Protein AF-A0A0J9S1N2-F1 (afdb_monomer_lite)

Organism: NCBI:txid1077284

Radius of gyration: 24.06 Å; chains: 1; bounding box: 78×23×64 Å

InterPro domains:
  IPR022139 Fam-L/Fam-M-like, plasmodium [PF12420] (3-152)

Secondary structure (DSSP, 8-state):
-------HHHHHHHTT--HHHHHHHHHHHHHHH--THHHHHHHHHHHHHHHHHHHHHHHHHTT--HHHHHHHHHHSTTHHHHHHHHHHHHHHHHHHHHHTT------S-HHHHHHHHHHHHHHHHHHHHHHHHHHHHHHHHHHHHHHHHTT-HHHHHHHHHHHHHHHHHHHT-

Sequence (173 aa):
MRKNETSTYKLLKNKGLSDLEIYKKAFKCKYAKKKGLEKFDCYWENKIFDKMDSICQLAKNMKNEKKVFNKTCKMYGLPFFVSGIFAFSAGIIVLLENVFKIPCGIKIDDTWVKCTQYIGSILFYILPIIILIVLLYIRVKVKKYIRLNEGKTAGKRIAKKISYYYDNVNNGK

Structure (mmCIF, N/CA/C/O backbone):
data_AF-A0A0J9S1N2-F1
#
_entry.id   AF-A0A0J9S1N2-F1
#
loop_
_atom_site.group_PDB
_atom_site.id
_atom_site.type_symbol
_atom_site.label_atom_id
_atom_site.label_alt_id
_atom_site.label_comp_id
_atom_site.label_asym_id
_atom_site.label_entity_id
_atom_site.label_seq_id
_atom_site.pdbx_PDB_ins_code
_atom_site.Cartn_x
_atom_site.Cartn_y
_atom_site.Cartn_z
_atom_site.occupancy
_atom_site.B_iso_or_equiv
_atom_site.auth_seq_id
_atom_site.auth_comp_id
_atom_site.auth_asym_id
_atom_site.auth_atom_id
_atom_site.pdbx_PDB_model_num
ATOM 1 N N . MET A 1 1 ? -44.945 9.750 8.913 1.00 33.09 1 MET A N 1
ATOM 2 C CA . MET A 1 1 ? -43.906 8.947 9.606 1.00 33.09 1 MET A CA 1
ATOM 3 C C . MET A 1 1 ? -42.523 9.358 9.105 1.00 33.09 1 MET A C 1
ATOM 5 O O . MET A 1 1 ? -42.202 9.132 7.948 1.00 33.09 1 MET A O 1
ATOM 9 N N . ARG A 1 2 ? -41.723 10.021 9.944 1.00 34.88 2 ARG A N 1
ATOM 10 C CA . ARG A 1 2 ? -40.384 10.531 9.608 1.00 34.88 2 ARG A CA 1
ATOM 11 C C . ARG A 1 2 ? -39.381 9.370 9.655 1.00 34.88 2 ARG A C 1
ATOM 13 O O . ARG A 1 2 ? -39.023 8.927 10.743 1.00 34.88 2 ARG A O 1
ATOM 20 N N . LYS A 1 3 ? -38.973 8.836 8.494 1.00 38.72 3 LYS A N 1
ATOM 21 C CA . LYS A 1 3 ? -37.876 7.856 8.399 1.00 38.72 3 LYS A CA 1
ATOM 22 C C . LYS A 1 3 ? -36.607 8.525 8.926 1.00 38.72 3 LYS A C 1
ATOM 24 O O . LYS A 1 3 ? -35.978 9.324 8.242 1.00 38.72 3 LYS A O 1
ATOM 29 N N . ASN A 1 4 ? -36.241 8.222 10.166 1.00 41.94 4 ASN A N 1
ATOM 30 C CA . ASN A 1 4 ? -34.919 8.535 10.681 1.00 41.94 4 ASN A CA 1
ATOM 31 C C . ASN A 1 4 ? -33.927 7.627 9.945 1.00 41.94 4 ASN A C 1
ATOM 33 O O . ASN A 1 4 ? -33.609 6.544 10.435 1.00 41.94 4 ASN A O 1
ATOM 37 N N . GLU A 1 5 ? -33.457 8.048 8.768 1.00 51.88 5 GLU A N 1
ATOM 38 C CA . GLU A 1 5 ? -32.337 7.421 8.060 1.00 51.88 5 GLU A CA 1
ATOM 39 C C . GLU A 1 5 ? -31.056 7.620 8.876 1.00 51.88 5 GLU A C 1
ATOM 41 O O . GLU A 1 5 ? -30.166 8.425 8.598 1.00 51.88 5 GLU A O 1
ATOM 46 N N . THR A 1 6 ? -30.973 6.892 9.979 1.00 58.66 6 THR A N 1
ATOM 47 C CA . THR A 1 6 ? -29.726 6.700 10.687 1.00 58.66 6 THR A CA 1
ATOM 48 C C . THR A 1 6 ? -28.872 5.832 9.779 1.00 58.66 6 THR A C 1
ATOM 50 O O . THR A 1 6 ? -29.075 4.628 9.698 1.00 58.66 6 THR A O 1
ATOM 53 N N . SER A 1 7 ? -27.935 6.472 9.065 1.00 71.56 7 SER A N 1
ATOM 54 C CA . SER A 1 7 ? -26.946 5.801 8.207 1.00 71.56 7 SER A CA 1
ATOM 55 C C . SER A 1 7 ? -26.438 4.526 8.880 1.00 71.56 7 SER A C 1
ATOM 57 O O . SER A 1 7 ? -26.156 4.578 10.086 1.00 71.56 7 SER A O 1
ATOM 59 N N . THR A 1 8 ? -26.243 3.437 8.133 1.00 76.12 8 THR A N 1
ATOM 60 C CA . THR A 1 8 ? -25.801 2.136 8.674 1.00 76.12 8 THR A CA 1
ATOM 61 C C . THR A 1 8 ? -24.569 2.291 9.571 1.00 76.12 8 THR A C 1
ATOM 63 O O . THR A 1 8 ? -24.449 1.628 10.600 1.00 76.12 8 THR A O 1
ATOM 66 N N . TYR A 1 9 ? -23.702 3.259 9.259 1.00 80.00 9 TYR A N 1
ATOM 67 C CA . TYR A 1 9 ? -22.586 3.686 10.098 1.00 80.00 9 TYR A CA 1
ATOM 68 C C . TYR A 1 9 ? -22.982 4.041 11.541 1.00 80.00 9 TYR A C 1
ATOM 70 O O . TYR A 1 9 ? -22.382 3.516 12.473 1.00 80.00 9 TYR A O 1
ATOM 78 N N . LYS A 1 10 ? -23.972 4.923 11.750 1.00 80.38 10 LYS A N 1
ATOM 79 C CA . LYS A 1 10 ? -24.430 5.342 13.091 1.00 80.38 10 LYS A CA 1
ATOM 80 C C . LYS A 1 10 ? -24.997 4.155 13.868 1.00 80.38 10 LYS A C 1
ATOM 82 O O . LYS A 1 10 ? -24.675 3.994 15.038 1.00 80.38 10 LYS A O 1
ATOM 87 N N . LEU A 1 11 ? -25.784 3.306 13.209 1.00 82.00 11 LEU A N 1
ATOM 88 C CA . LEU A 1 11 ? -26.383 2.134 13.844 1.00 82.00 11 LEU A CA 1
ATOM 89 C C . LEU A 1 11 ? -25.322 1.111 14.268 1.00 82.00 11 LEU A C 1
ATOM 91 O O . LEU A 1 11 ? -25.349 0.623 15.394 1.00 82.00 11 LEU A O 1
ATOM 95 N N . LEU A 1 12 ? -24.347 0.820 13.402 1.00 82.06 12 LEU A N 1
ATOM 96 C CA . LEU A 1 12 ? -23.239 -0.075 13.745 1.00 82.06 12 LEU A CA 1
ATOM 97 C C . LEU A 1 12 ? -22.307 0.537 14.798 1.00 82.06 12 LEU A C 1
ATOM 99 O O . LEU A 1 12 ? -21.809 -0.187 15.655 1.00 82.06 12 LEU A O 1
ATOM 103 N N . LYS A 1 13 ? -22.113 1.861 14.784 1.00 82.69 13 LYS A N 1
ATOM 104 C CA . LYS A 1 13 ? -21.324 2.554 15.806 1.00 82.69 13 LYS A CA 1
ATOM 105 C C . LYS A 1 13 ? -21.985 2.482 17.181 1.00 82.69 13 LYS A C 1
ATOM 107 O O . LYS A 1 13 ? -21.296 2.221 18.160 1.00 82.69 13 LYS A O 1
ATOM 112 N N . ASN A 1 14 ? -23.307 2.639 17.239 1.00 82.62 14 ASN A N 1
ATOM 113 C CA . ASN A 1 14 ? -24.085 2.490 18.471 1.00 82.62 14 ASN A CA 1
ATOM 114 C C . ASN A 1 14 ? -24.069 1.047 19.003 1.00 82.62 14 ASN A C 1
ATOM 116 O O . ASN A 1 14 ? -24.181 0.846 20.204 1.00 82.62 14 ASN A O 1
ATOM 120 N N . LYS A 1 15 ? -23.863 0.047 18.133 1.00 84.06 15 LYS A N 1
ATOM 121 C CA . LYS A 1 15 ? -23.635 -1.358 18.520 1.00 84.06 15 LYS A CA 1
ATOM 122 C C . LYS A 1 15 ? -22.222 -1.637 19.055 1.00 84.06 15 LYS A C 1
ATOM 124 O O . LYS A 1 15 ? -21.889 -2.790 19.299 1.00 84.06 15 LYS A O 1
ATOM 129 N N . GLY A 1 16 ? -21.379 -0.614 19.201 1.00 81.56 16 GLY A N 1
ATOM 130 C CA . GLY A 1 16 ? -20.019 -0.751 19.725 1.00 81.56 16 GLY A CA 1
ATOM 131 C C . GLY A 1 16 ? -18.974 -1.200 18.701 1.00 81.56 16 GLY A C 1
ATOM 132 O O . GLY A 1 16 ? -17.827 -1.416 19.083 1.00 81.56 16 GLY A O 1
ATOM 133 N N . LEU A 1 17 ? -19.315 -1.307 17.408 1.00 83.44 17 LEU A N 1
ATOM 134 C CA 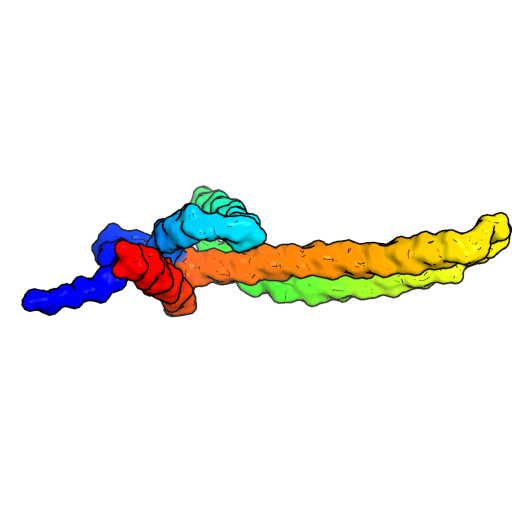. LEU A 1 17 ? -18.331 -1.699 16.394 1.00 83.44 17 LEU A CA 1
ATOM 135 C C . LEU A 1 17 ? -17.264 -0.612 16.198 1.00 83.44 17 LEU A C 1
ATOM 137 O O . LEU A 1 17 ? -17.534 0.599 16.176 1.00 83.44 17 LEU A O 1
ATOM 141 N N . SER A 1 18 ? -16.032 -1.062 15.980 1.00 84.50 18 SER A N 1
ATOM 142 C CA . SER A 1 18 ? -14.924 -0.187 15.609 1.00 84.50 18 SER A CA 1
ATOM 143 C C . SER A 1 18 ? -15.103 0.373 14.192 1.00 84.50 18 SER A C 1
ATOM 145 O O . SER A 1 18 ? -15.756 -0.220 13.332 1.00 84.50 18 SER A O 1
ATOM 147 N N . ASP A 1 19 ? -14.481 1.521 13.908 1.00 84.88 19 ASP A N 1
ATOM 148 C CA . ASP A 1 19 ? -14.571 2.142 12.576 1.00 84.88 19 ASP A CA 1
ATOM 149 C C . ASP A 1 19 ? -13.983 1.224 11.482 1.00 84.88 19 ASP A C 1
ATOM 151 O O . ASP A 1 19 ? -14.442 1.235 10.338 1.00 84.88 19 ASP A O 1
ATOM 155 N N . LEU A 1 20 ? -13.003 0.388 11.851 1.00 85.19 20 LEU A N 1
ATOM 156 C CA . LEU A 1 20 ? -12.410 -0.637 10.994 1.00 85.19 20 LEU A CA 1
ATOM 157 C C . LEU A 1 20 ? -13.388 -1.785 10.696 1.00 85.19 20 LEU A C 1
ATOM 159 O O . LEU A 1 20 ? -13.467 -2.232 9.554 1.00 85.19 20 LEU A O 1
ATOM 163 N N . GLU A 1 21 ? -14.150 -2.254 11.681 1.00 84.94 21 GLU A N 1
ATOM 164 C CA . GLU A 1 21 ? -15.153 -3.312 11.484 1.00 84.94 21 GLU A CA 1
ATOM 165 C C . GLU A 1 21 ? -16.324 -2.828 10.631 1.00 84.94 21 GLU A C 1
ATOM 167 O O . GLU A 1 21 ? -16.751 -3.524 9.706 1.00 84.94 21 GLU A O 1
ATOM 172 N N . ILE A 1 22 ? -16.800 -1.604 10.882 1.00 85.75 22 ILE A N 1
ATOM 173 C CA . ILE A 1 22 ? -17.835 -0.963 10.061 1.00 85.75 22 ILE A CA 1
ATOM 174 C C . ILE A 1 22 ? -17.350 -0.845 8.614 1.00 85.75 22 ILE A C 1
ATOM 176 O O . ILE A 1 22 ? -18.079 -1.189 7.679 1.00 85.75 22 ILE A O 1
ATOM 180 N N . TYR A 1 23 ? -16.094 -0.424 8.429 1.00 86.06 23 TYR A N 1
ATOM 181 C CA . TYR A 1 23 ? -15.448 -0.395 7.124 1.00 86.06 23 TYR A CA 1
ATOM 182 C C . TYR A 1 23 ? -15.422 -1.784 6.476 1.00 86.06 23 TYR A C 1
ATOM 184 O O . TYR A 1 23 ? -15.903 -1.916 5.354 1.00 86.06 23 TYR A O 1
ATOM 192 N N . LYS A 1 24 ? -14.909 -2.821 7.160 1.00 86.50 24 LYS A N 1
ATOM 193 C CA . LYS A 1 24 ? -14.806 -4.191 6.617 1.00 86.50 24 LYS A CA 1
ATOM 194 C C . LYS A 1 24 ? -16.177 -4.724 6.188 1.00 86.50 24 LYS A C 1
ATOM 196 O O . LYS A 1 24 ? -16.292 -5.315 5.115 1.00 86.50 24 LYS A O 1
ATOM 201 N N . LYS A 1 25 ? -17.232 -4.462 6.967 1.00 84.12 25 LYS A N 1
ATOM 202 C CA . LYS A 1 25 ? -18.600 -4.907 6.660 1.00 84.12 25 LYS A CA 1
ATOM 203 C C . LYS A 1 25 ? -19.168 -4.239 5.405 1.00 84.12 25 LYS A C 1
ATOM 205 O O . LYS A 1 25 ? -19.627 -4.933 4.496 1.00 84.12 25 LYS A O 1
ATOM 210 N N . ALA A 1 26 ? -19.090 -2.910 5.322 1.00 83.50 26 ALA A N 1
ATOM 211 C CA . ALA A 1 26 ? -19.530 -2.170 4.138 1.00 83.50 26 ALA A CA 1
ATOM 212 C C . ALA A 1 26 ? -18.681 -2.525 2.900 1.00 83.50 26 ALA A C 1
ATOM 214 O O . ALA A 1 26 ? -19.197 -2.664 1.789 1.00 83.50 26 ALA A O 1
ATOM 215 N N . PHE A 1 27 ? -17.380 -2.743 3.099 1.00 83.25 27 PHE A N 1
ATOM 216 C CA . PHE A 1 27 ? -16.436 -3.126 2.055 1.00 83.25 27 PHE A CA 1
ATOM 217 C C . PHE A 1 27 ? -16.713 -4.525 1.487 1.00 83.25 27 PHE A C 1
ATOM 219 O O . PHE A 1 27 ? -16.753 -4.675 0.269 1.00 83.25 27 PHE A O 1
ATOM 226 N N . LYS A 1 28 ? -16.994 -5.530 2.329 1.00 83.62 28 LYS A N 1
ATOM 227 C CA . LYS A 1 28 ? -17.347 -6.895 1.893 1.00 83.62 28 LYS A CA 1
ATOM 228 C C . LYS A 1 28 ? -18.596 -6.914 1.003 1.00 83.62 28 LYS A C 1
ATOM 230 O O . LYS A 1 28 ? -18.642 -7.632 0.008 1.00 83.62 28 LYS A O 1
ATOM 235 N N . CYS A 1 29 ? -19.582 -6.074 1.312 1.00 78.19 29 CYS A N 1
ATOM 236 C CA . CYS A 1 29 ? -20.789 -5.940 0.494 1.00 78.19 29 CYS A CA 1
ATOM 237 C C . CYS A 1 29 ? -20.500 -5.258 -0.852 1.00 78.19 29 CYS A C 1
ATOM 239 O O . CYS A 1 29 ? -20.997 -5.692 -1.891 1.00 78.19 29 CYS A O 1
ATOM 241 N N . LYS A 1 30 ? -19.657 -4.215 -0.850 1.00 81.06 30 LYS A N 1
ATOM 242 C CA . LYS A 1 30 ? -19.183 -3.561 -2.078 1.00 81.06 30 LYS A CA 1
ATOM 243 C C . LYS A 1 30 ? -18.417 -4.542 -2.970 1.00 81.06 30 LYS A C 1
ATOM 245 O O . LYS A 1 30 ? -18.627 -4.544 -4.178 1.00 81.06 30 LYS A O 1
ATOM 250 N N . TYR A 1 31 ? -17.574 -5.384 -2.375 1.00 77.19 31 TYR A N 1
ATOM 251 C CA . TYR A 1 31 ? -16.800 -6.414 -3.068 1.00 77.19 31 TYR A CA 1
ATOM 252 C C . TYR A 1 31 ? -17.688 -7.414 -3.810 1.00 77.19 31 TYR A C 1
ATOM 254 O O . TYR A 1 31 ? -17.452 -7.673 -4.986 1.00 77.19 31 TYR A O 1
ATOM 262 N N . ALA A 1 32 ? -18.741 -7.920 -3.161 1.00 79.94 32 ALA A N 1
ATOM 263 C CA . ALA A 1 32 ? -19.650 -8.898 -3.763 1.00 79.94 32 ALA A CA 1
ATOM 264 C C . ALA A 1 32 ? -20.337 -8.386 -5.045 1.00 79.94 32 ALA A C 1
ATOM 266 O O . ALA A 1 32 ? -20.689 -9.179 -5.912 1.00 79.94 32 ALA A O 1
ATOM 267 N N . LYS A 1 33 ? -20.502 -7.062 -5.185 1.00 79.31 33 LYS A N 1
ATOM 268 C CA . LYS A 1 33 ? -21.121 -6.424 -6.359 1.00 79.31 33 LYS A CA 1
ATOM 269 C C . LYS A 1 33 ? -20.109 -6.022 -7.454 1.00 79.31 33 LYS A C 1
ATOM 271 O O . LYS A 1 33 ? -20.531 -5.662 -8.549 1.00 79.31 33 LYS A O 1
ATOM 276 N N . LYS A 1 34 ? -18.794 -6.057 -7.192 1.00 83.88 34 LYS A N 1
ATOM 277 C CA . LYS A 1 34 ? -17.730 -5.628 -8.127 1.00 83.88 34 LYS A CA 1
ATOM 278 C C . LYS A 1 34 ? -17.358 -6.734 -9.130 1.00 83.88 34 LYS A C 1
ATOM 280 O O . LYS A 1 34 ? -17.329 -7.910 -8.774 1.00 83.88 34 LYS A O 1
ATOM 285 N N . LYS A 1 35 ? -17.003 -6.358 -10.367 1.00 85.62 35 LYS A N 1
ATOM 286 C CA . LYS A 1 35 ? -16.546 -7.274 -11.436 1.00 85.62 35 LYS A CA 1
ATOM 287 C C . LYS A 1 35 ? -15.169 -6.854 -11.982 1.00 85.62 35 LYS A C 1
ATOM 289 O O . LYS A 1 35 ? -14.784 -5.693 -11.868 1.00 85.62 35 LYS A O 1
ATOM 294 N N . GLY A 1 36 ? -14.427 -7.802 -12.560 1.00 88.19 36 GLY A N 1
ATOM 295 C CA . GLY A 1 36 ? -13.166 -7.545 -13.276 1.00 88.19 36 GLY A CA 1
ATOM 296 C C . GLY A 1 36 ? -12.015 -7.012 -12.408 1.00 88.19 36 GLY A C 1
ATOM 297 O O . GLY A 1 36 ? -11.806 -7.472 -11.284 1.00 88.19 36 GLY A O 1
ATOM 298 N N . LEU A 1 37 ? -11.269 -6.032 -12.935 1.00 81.44 37 LEU A N 1
ATOM 299 C CA . LEU A 1 37 ? -10.077 -5.436 -12.305 1.00 81.44 37 LEU A CA 1
ATOM 300 C C . LEU A 1 37 ? -10.358 -4.811 -10.934 1.00 81.44 37 LEU A C 1
ATOM 302 O O . LEU A 1 37 ? -9.525 -4.879 -10.031 1.00 81.44 37 LEU A O 1
ATOM 306 N N . GLU A 1 38 ? -11.557 -4.268 -10.726 1.00 81.31 38 GLU A N 1
ATOM 307 C CA . GLU A 1 38 ? -11.928 -3.698 -9.430 1.00 81.31 38 GLU A CA 1
ATOM 308 C C . GLU A 1 38 ? -12.053 -4.770 -8.334 1.00 81.31 38 GLU A C 1
ATOM 310 O O . GLU A 1 38 ? -11.867 -4.479 -7.151 1.00 81.31 38 GLU A O 1
ATOM 315 N N . LYS A 1 39 ? -12.345 -6.024 -8.712 1.00 85.06 39 LYS A N 1
ATOM 316 C CA . LYS A 1 39 ? -12.341 -7.168 -7.792 1.00 85.06 39 LYS A CA 1
ATOM 317 C C . LYS A 1 39 ? -10.913 -7.528 -7.383 1.00 85.06 39 LYS A C 1
ATOM 319 O O . LYS A 1 39 ? -10.696 -7.849 -6.217 1.00 85.06 39 LYS A O 1
ATOM 324 N N . PHE A 1 40 ? -9.951 -7.418 -8.302 1.00 83.50 40 PHE A N 1
ATOM 325 C CA . PHE A 1 40 ? -8.528 -7.602 -8.005 1.00 83.50 40 PHE A CA 1
ATOM 326 C C . PHE A 1 40 ? -7.989 -6.510 -7.072 1.00 83.50 40 PHE A C 1
ATOM 328 O O . PHE A 1 40 ? -7.402 -6.855 -6.050 1.00 83.50 40 PHE A O 1
ATOM 335 N N . ASP A 1 41 ? -8.242 -5.223 -7.346 1.00 85.00 41 ASP A N 1
ATOM 336 C CA . ASP A 1 41 ? -7.840 -4.125 -6.438 1.00 85.00 41 ASP A CA 1
ATOM 337 C C . ASP A 1 41 ? -8.423 -4.327 -5.028 1.00 85.00 41 ASP A C 1
ATOM 339 O O . ASP A 1 41 ? -7.736 -4.193 -4.013 1.00 85.00 41 ASP A O 1
ATOM 343 N N . CYS A 1 42 ? -9.690 -4.738 -4.956 1.00 85.00 42 CYS A N 1
ATOM 344 C CA . CYS A 1 42 ? -10.369 -4.999 -3.693 1.00 85.00 42 CYS A CA 1
ATOM 345 C C . CYS A 1 42 ? -9.813 -6.236 -2.959 1.00 85.00 42 CYS A C 1
ATOM 347 O O . CYS A 1 42 ? -9.657 -6.210 -1.736 1.00 85.00 42 CYS A O 1
ATOM 349 N N . TYR A 1 43 ? -9.458 -7.294 -3.694 1.00 86.25 43 TYR A N 1
ATOM 350 C CA . TYR A 1 43 ? -8.824 -8.496 -3.149 1.00 86.25 43 TYR A CA 1
ATOM 351 C C . TYR A 1 43 ? -7.447 -8.192 -2.551 1.00 86.25 43 TYR A C 1
ATOM 353 O O . TYR A 1 43 ? -7.162 -8.595 -1.421 1.00 86.25 43 TYR A O 1
ATOM 361 N N . TRP A 1 44 ? -6.614 -7.435 -3.269 1.00 86.50 44 TRP A N 1
ATOM 362 C CA . TRP A 1 44 ? -5.300 -7.021 -2.781 1.00 86.50 44 TRP A CA 1
ATOM 363 C C . TRP A 1 44 ? -5.403 -6.118 -1.553 1.00 86.50 44 TRP A C 1
ATOM 365 O O . TRP A 1 44 ? -4.660 -6.317 -0.592 1.00 86.50 44 TRP A O 1
ATOM 375 N N . GLU A 1 45 ? -6.358 -5.183 -1.528 1.00 87.38 45 GLU A N 1
ATOM 376 C CA . GLU A 1 45 ? -6.619 -4.371 -0.337 1.00 87.38 45 GLU A CA 1
ATOM 377 C C . GLU A 1 45 ? -6.997 -5.236 0.875 1.00 87.38 45 GLU A C 1
ATOM 379 O O . GLU A 1 45 ? -6.436 -5.036 1.954 1.00 87.38 45 GLU A O 1
ATOM 384 N N . ASN A 1 46 ? -7.884 -6.225 0.704 1.00 86.69 46 ASN A N 1
ATOM 385 C CA . ASN A 1 46 ? -8.264 -7.121 1.796 1.00 86.69 46 ASN A CA 1
ATOM 386 C C . ASN A 1 46 ? -7.074 -7.963 2.286 1.00 86.69 46 ASN A C 1
ATOM 388 O O . ASN A 1 46 ? -6.826 -8.043 3.485 1.00 86.69 46 ASN A O 1
ATOM 392 N N . LYS A 1 47 ? -6.271 -8.501 1.360 1.00 88.69 47 LYS A N 1
ATOM 393 C CA . LYS A 1 47 ? -5.070 -9.286 1.682 1.00 88.69 47 LYS A CA 1
ATOM 394 C C . LYS A 1 47 ? -4.024 -8.472 2.452 1.00 88.69 47 LYS A C 1
ATOM 396 O O . LYS A 1 47 ? -3.391 -8.992 3.368 1.00 88.69 47 LYS A O 1
ATOM 401 N N . ILE A 1 48 ? -3.846 -7.193 2.109 1.00 86.75 48 ILE A N 1
ATOM 402 C CA . ILE A 1 48 ? -2.982 -6.273 2.866 1.00 86.75 48 ILE A CA 1
ATOM 403 C C . ILE A 1 48 ? -3.555 -6.044 4.268 1.00 86.75 48 ILE A C 1
ATOM 405 O O . ILE A 1 48 ? -2.804 -6.065 5.240 1.00 86.75 48 ILE A O 1
ATOM 409 N N . PHE A 1 49 ? -4.868 -5.844 4.396 1.00 86.88 49 PHE A N 1
ATOM 410 C CA . PHE A 1 49 ? -5.511 -5.590 5.688 1.00 86.88 49 PHE A CA 1
ATOM 411 C C . PHE A 1 49 ? -5.415 -6.794 6.628 1.00 86.88 49 PHE A C 1
ATOM 413 O O . PHE A 1 49 ? -5.134 -6.601 7.807 1.00 86.88 49 PHE A O 1
ATOM 420 N N . ASP A 1 50 ? -5.577 -8.014 6.118 1.00 86.75 50 ASP A N 1
ATOM 421 C CA . ASP A 1 50 ? -5.450 -9.238 6.916 1.00 86.75 50 ASP A CA 1
ATOM 422 C C . ASP A 1 50 ? -4.005 -9.448 7.397 1.00 86.75 50 ASP A C 1
ATOM 424 O O . ASP A 1 50 ? -3.773 -9.709 8.579 1.00 86.75 50 ASP A O 1
ATOM 428 N N . LYS A 1 51 ? -3.006 -9.211 6.529 1.00 87.12 51 LYS A N 1
ATOM 429 C CA . LYS A 1 51 ? -1.593 -9.201 6.950 1.00 87.12 51 LYS A CA 1
ATOM 430 C C . LYS A 1 51 ? -1.336 -8.151 8.033 1.00 87.12 51 LYS A C 1
ATOM 432 O O . LYS A 1 51 ? -0.678 -8.444 9.027 1.00 87.12 51 LYS A O 1
ATOM 437 N N . MET A 1 52 ? -1.880 -6.945 7.891 1.00 84.50 52 MET A N 1
ATOM 438 C CA . MET A 1 52 ? -1.715 -5.891 8.896 1.00 84.50 52 MET A CA 1
ATOM 439 C C . MET A 1 52 ? -2.408 -6.216 10.224 1.00 84.50 52 MET A C 1
ATOM 441 O O . MET A 1 52 ? -1.898 -5.831 11.277 1.00 84.50 52 MET A O 1
ATOM 445 N N . ASP A 1 53 ? -3.540 -6.918 10.194 1.00 85.44 53 ASP A N 1
ATOM 446 C CA . ASP A 1 53 ? -4.230 -7.378 11.399 1.00 85.44 53 ASP A CA 1
ATOM 447 C C . ASP A 1 53 ? -3.401 -8.434 12.134 1.00 85.44 53 ASP A C 1
ATOM 449 O O . ASP A 1 53 ? -3.170 -8.293 13.333 1.00 85.44 53 ASP A O 1
ATOM 453 N N . SER A 1 54 ? -2.824 -9.399 11.406 1.00 83.69 54 SER A N 1
ATOM 454 C CA . SER A 1 54 ? -1.911 -10.394 11.990 1.00 83.69 54 SER A CA 1
ATOM 455 C C . SER A 1 54 ? -0.696 -9.745 12.665 1.00 83.69 54 SER A C 1
ATOM 457 O O . SER A 1 54 ? -0.376 -10.071 13.806 1.00 83.69 54 SER A O 1
ATOM 459 N N . ILE A 1 55 ? -0.085 -8.735 12.033 1.00 82.50 55 ILE A N 1
ATOM 460 C CA . ILE A 1 55 ? 1.033 -7.982 12.620 1.00 82.50 55 ILE A CA 1
ATOM 461 C C . ILE A 1 55 ? 0.570 -7.180 13.847 1.00 82.50 55 ILE A C 1
ATOM 463 O O . ILE A 1 55 ? 1.268 -7.128 14.857 1.00 82.50 55 ILE A O 1
ATOM 467 N N . CYS A 1 56 ? -0.620 -6.571 13.799 1.00 76.69 56 CYS A N 1
ATOM 468 C CA . CYS A 1 56 ? -1.190 -5.854 14.943 1.00 76.69 56 CYS A CA 1
ATOM 469 C C . CYS A 1 56 ? -1.504 -6.777 16.130 1.00 76.69 56 CYS A C 1
ATOM 471 O O . CYS A 1 56 ? -1.358 -6.351 17.277 1.00 76.69 56 CYS A O 1
ATOM 473 N N . GLN A 1 57 ? -1.967 -8.001 15.873 1.00 82.88 57 GLN A N 1
ATOM 474 C CA . GLN A 1 57 ? -2.219 -9.019 16.895 1.00 82.88 57 GLN A CA 1
ATOM 475 C C . GLN A 1 57 ? -0.905 -9.541 17.482 1.00 82.88 57 GLN A C 1
ATOM 477 O O . GLN A 1 57 ? -0.761 -9.579 18.700 1.00 82.88 57 GLN A O 1
ATOM 482 N N . LEU A 1 58 ? 0.090 -9.823 16.638 1.00 79.81 58 LEU A N 1
ATOM 483 C CA . LEU A 1 58 ? 1.432 -10.209 17.072 1.00 79.81 58 LEU A CA 1
ATOM 484 C C . LEU A 1 58 ? 2.067 -9.128 17.965 1.00 79.81 58 LEU A C 1
ATOM 486 O O . LEU A 1 58 ? 2.582 -9.428 19.039 1.00 79.81 58 LEU A O 1
ATOM 490 N N . ALA A 1 59 ? 1.968 -7.856 17.565 1.00 75.81 59 ALA A N 1
ATOM 491 C CA . ALA A 1 59 ? 2.476 -6.731 18.349 1.00 75.81 59 ALA A CA 1
ATOM 492 C C . ALA A 1 59 ? 1.778 -6.606 19.715 1.00 75.81 59 ALA A C 1
ATOM 494 O O . ALA A 1 59 ? 2.448 -6.390 20.722 1.00 75.81 59 ALA A O 1
ATOM 495 N N . LYS A 1 60 ? 0.448 -6.792 19.762 1.00 72.88 60 LYS A N 1
ATOM 496 C CA . LYS A 1 60 ? -0.322 -6.836 21.019 1.00 72.88 60 LYS A CA 1
ATOM 497 C C . LYS A 1 60 ? 0.158 -7.961 21.941 1.00 72.88 60 LYS A C 1
ATOM 499 O O . LYS A 1 60 ? 0.323 -7.723 23.133 1.00 72.88 60 LYS A O 1
ATOM 504 N N . ASN A 1 61 ? 0.381 -9.156 21.394 1.00 73.62 61 ASN A N 1
ATOM 505 C CA . ASN A 1 61 ? 0.800 -10.328 22.166 1.00 73.62 61 ASN A CA 1
ATOM 506 C C . ASN A 1 61 ? 2.220 -10.170 22.724 1.00 73.62 61 ASN A C 1
ATOM 508 O O . ASN A 1 61 ? 2.490 -10.600 23.839 1.00 73.62 61 ASN A O 1
ATOM 512 N N . MET A 1 62 ? 3.105 -9.476 22.004 1.00 69.69 62 MET A N 1
ATOM 513 C CA . MET A 1 62 ? 4.466 -9.180 22.465 1.00 69.69 62 MET A CA 1
ATOM 514 C C . MET A 1 62 ? 4.550 -8.032 23.492 1.00 69.69 62 MET A C 1
ATOM 516 O O . MET A 1 62 ? 5.642 -7.539 23.751 1.00 69.69 62 MET A O 1
ATOM 520 N N . LYS A 1 63 ? 3.421 -7.568 24.062 1.00 67.25 63 LYS A N 1
ATOM 521 C CA . LYS A 1 63 ? 3.315 -6.386 24.953 1.00 67.25 63 LYS A CA 1
ATOM 522 C C . LYS A 1 63 ? 3.995 -5.117 24.410 1.00 67.25 63 LYS A C 1
ATOM 524 O O . LYS A 1 63 ? 4.150 -4.137 25.132 1.00 67.25 63 LYS A O 1
ATOM 529 N N . ASN A 1 64 ? 4.356 -5.097 23.129 1.00 60.72 64 ASN A N 1
ATOM 530 C CA . ASN A 1 64 ? 4.942 -3.936 22.492 1.00 60.72 64 ASN A CA 1
ATOM 531 C C . ASN A 1 64 ? 3.794 -2.978 22.200 1.00 60.72 64 ASN A C 1
ATOM 533 O O . ASN A 1 64 ? 2.844 -3.324 21.492 1.00 60.72 64 ASN A O 1
ATOM 537 N N . GLU A 1 65 ? 3.834 -1.784 22.790 1.00 61.50 65 GLU A N 1
ATOM 538 C CA . GLU A 1 65 ? 2.755 -0.818 22.647 1.00 61.50 65 GLU A CA 1
ATOM 539 C C . GLU A 1 65 ? 2.397 -0.649 21.162 1.00 61.50 65 GLU A C 1
ATOM 541 O O . GLU A 1 65 ? 3.235 -0.267 20.343 1.00 61.50 65 GLU A O 1
ATOM 546 N N . LYS A 1 66 ? 1.123 -0.855 20.798 1.00 57.97 66 LYS A N 1
ATOM 547 C CA . LYS A 1 66 ? 0.561 -0.529 19.465 1.00 57.97 66 LYS A CA 1
ATOM 548 C C . LYS A 1 66 ? 1.013 0.847 18.938 1.00 57.97 66 LYS A C 1
ATOM 550 O O . LYS A 1 66 ? 1.044 1.087 17.730 1.00 57.97 66 LYS A O 1
ATOM 555 N N . LYS A 1 67 ? 1.347 1.753 19.862 1.00 58.72 67 LYS A N 1
ATOM 556 C CA . LYS A 1 67 ? 1.892 3.092 19.645 1.00 58.72 67 LYS A CA 1
ATOM 557 C C . LYS A 1 67 ? 3.261 3.070 18.948 1.00 58.72 67 LYS A C 1
ATOM 559 O O . LYS A 1 67 ? 3.462 3.867 18.032 1.00 58.72 67 LYS A O 1
ATOM 564 N N . VAL A 1 68 ? 4.150 2.140 19.311 1.00 55.75 68 VAL A N 1
ATOM 565 C CA . VAL A 1 68 ? 5.491 1.967 18.725 1.00 55.75 68 VAL A CA 1
ATOM 566 C C . VAL A 1 68 ? 5.385 1.491 17.281 1.00 55.75 68 VAL A C 1
ATOM 568 O O . VAL A 1 68 ? 5.928 2.148 16.405 1.00 55.75 68 VAL A O 1
ATOM 571 N N . PHE A 1 69 ? 4.590 0.458 16.981 1.00 59.22 69 PHE A N 1
ATOM 572 C CA . PHE A 1 69 ? 4.418 -0.030 15.602 1.00 59.22 69 PHE A CA 1
ATOM 573 C C . PHE A 1 69 ? 3.861 1.044 14.653 1.00 59.22 69 PHE A C 1
ATOM 575 O O . PHE A 1 69 ? 4.337 1.208 13.531 1.00 59.22 69 PHE A O 1
ATOM 582 N N . ASN A 1 70 ? 2.883 1.832 15.108 1.00 60.38 70 ASN A N 1
ATOM 583 C CA . ASN A 1 70 ? 2.369 2.960 14.333 1.00 60.38 70 ASN A CA 1
ATOM 584 C C . ASN A 1 70 ? 3.420 4.068 14.135 1.00 60.38 70 ASN A C 1
ATOM 586 O O . ASN A 1 70 ? 3.544 4.628 13.042 1.00 60.38 70 ASN A O 1
ATOM 590 N N . LYS A 1 71 ? 4.198 4.378 15.180 1.00 57.16 71 LYS A N 1
ATOM 591 C CA . LYS A 1 71 ? 5.309 5.333 15.098 1.00 57.16 71 LYS A CA 1
ATOM 592 C C . LYS A 1 71 ? 6.354 4.847 14.092 1.00 57.16 71 LYS A C 1
ATOM 594 O O . LYS A 1 71 ? 6.724 5.619 13.216 1.00 57.16 71 LYS A O 1
ATOM 599 N N . THR A 1 72 ? 6.713 3.567 14.121 1.00 53.16 72 THR A N 1
ATOM 600 C CA . THR A 1 72 ? 7.619 2.913 13.169 1.00 53.16 72 THR A CA 1
ATOM 601 C C . THR A 1 72 ? 7.054 2.954 11.743 1.00 53.16 72 THR A C 1
ATOM 603 O O . THR A 1 72 ? 7.717 3.422 10.825 1.00 53.16 72 THR A O 1
ATOM 606 N N . CYS A 1 73 ? 5.786 2.606 11.521 1.00 59.38 73 CYS A N 1
ATOM 607 C CA . CYS A 1 73 ? 5.176 2.700 10.187 1.00 59.38 73 CYS A CA 1
ATOM 608 C C . CYS A 1 73 ? 5.163 4.137 9.624 1.00 59.38 73 CYS A C 1
ATOM 610 O O . CYS A 1 73 ? 5.320 4.337 8.418 1.00 59.38 73 CYS A O 1
ATOM 612 N N . LYS A 1 74 ? 4.999 5.155 10.480 1.00 58.62 74 LYS A N 1
ATOM 613 C CA . LYS A 1 74 ? 5.110 6.570 10.087 1.00 58.62 74 LYS A CA 1
ATOM 614 C C . LYS A 1 74 ? 6.549 7.026 9.857 1.00 58.62 74 LYS A C 1
ATOM 616 O O . LYS A 1 74 ? 6.778 7.798 8.933 1.00 58.62 74 LYS A O 1
ATOM 621 N N . MET A 1 75 ? 7.481 6.578 10.692 1.00 52.66 75 MET A N 1
ATOM 622 C CA . MET A 1 75 ? 8.875 7.024 10.702 1.00 52.66 75 MET A CA 1
ATOM 623 C C . MET A 1 75 ? 9.684 6.393 9.563 1.00 52.66 75 MET A C 1
ATOM 625 O O . MET A 1 75 ? 10.448 7.086 8.905 1.00 52.66 75 MET A O 1
ATOM 629 N N . TYR A 1 76 ? 9.439 5.121 9.241 1.00 52.19 76 TYR A N 1
ATOM 630 C CA . TYR A 1 76 ? 10.145 4.397 8.175 1.00 52.19 76 TYR A CA 1
ATOM 631 C C . TYR A 1 76 ? 9.445 4.492 6.801 1.00 52.19 76 TYR A C 1
ATOM 633 O O . TYR A 1 76 ? 9.985 4.071 5.779 1.00 52.19 76 TYR A O 1
ATOM 641 N N . GLY A 1 77 ? 8.245 5.081 6.746 1.00 60.47 77 GLY A N 1
ATOM 642 C CA . GLY A 1 77 ? 7.402 5.138 5.547 1.00 60.47 77 GLY A CA 1
ATOM 643 C C . GLY A 1 77 ? 7.817 6.153 4.471 1.00 60.47 77 GLY A C 1
ATOM 644 O O . GLY A 1 77 ? 7.339 6.041 3.343 1.00 60.47 77 GLY A O 1
ATOM 645 N N . LEU A 1 78 ? 8.681 7.121 4.782 1.00 59.69 78 LEU A N 1
ATOM 646 C CA . LEU A 1 78 ? 9.184 8.137 3.844 1.00 59.69 78 LEU A CA 1
ATOM 647 C C . LEU A 1 78 ? 10.690 7.985 3.538 1.00 59.69 78 LEU A C 1
ATOM 649 O O . LEU A 1 78 ? 11.021 7.894 2.356 1.00 59.69 78 LEU A O 1
ATOM 653 N N . PRO A 1 79 ? 11.600 7.856 4.529 1.00 64.75 79 PRO A N 1
ATOM 654 C CA . PRO A 1 79 ? 13.038 7.797 4.244 1.00 64.75 79 PRO A CA 1
ATOM 655 C C . PRO A 1 79 ? 13.449 6.531 3.479 1.00 64.75 79 PRO A C 1
ATOM 657 O O . PRO A 1 79 ? 14.320 6.592 2.619 1.00 64.75 79 PRO A O 1
ATOM 660 N N . PHE A 1 80 ? 12.763 5.402 3.688 1.00 66.19 80 PHE A N 1
ATOM 661 C CA . PHE A 1 80 ? 13.030 4.169 2.936 1.00 66.19 80 PHE A CA 1
ATOM 662 C C . PHE A 1 80 ? 12.708 4.304 1.438 1.00 66.19 80 PHE A C 1
ATOM 664 O O . PHE A 1 80 ? 13.331 3.643 0.617 1.00 66.19 80 PHE A O 1
ATOM 671 N N . PHE A 1 81 ? 11.740 5.152 1.062 1.00 65.69 81 PHE A N 1
ATOM 672 C CA . PHE A 1 81 ? 11.454 5.395 -0.358 1.00 65.69 81 PHE A CA 1
ATOM 673 C C . PHE A 1 81 ? 12.529 6.253 -1.008 1.00 65.69 81 PHE A C 1
ATOM 675 O O . PHE A 1 81 ? 12.962 5.934 -2.107 1.00 65.69 81 PHE A O 1
ATOM 682 N N . VAL A 1 82 ? 12.974 7.305 -0.318 1.00 70.81 82 VAL A N 1
ATOM 683 C CA . VAL A 1 82 ? 14.049 8.175 -0.808 1.00 70.81 82 VAL A CA 1
ATOM 684 C C . VAL A 1 82 ? 15.344 7.374 -0.960 1.00 70.81 82 VAL A C 1
ATOM 686 O O . VAL A 1 82 ? 15.977 7.430 -2.008 1.00 70.81 82 VAL A O 1
ATOM 689 N N . SER A 1 83 ? 15.676 6.545 0.035 1.00 75.44 83 SER A N 1
ATOM 690 C CA . SER A 1 83 ? 16.824 5.635 -0.021 1.00 75.44 83 SER A CA 1
ATOM 691 C C . SER A 1 83 ? 16.697 4.597 -1.142 1.00 75.44 83 SER A C 1
ATOM 693 O O . SER A 1 83 ? 17.660 4.376 -1.870 1.00 75.44 83 SER A O 1
ATOM 695 N N . GLY A 1 84 ? 15.510 4.013 -1.337 1.00 77.50 84 GLY A N 1
ATOM 696 C CA . GLY A 1 84 ? 15.265 3.063 -2.422 1.00 77.50 84 GLY A CA 1
ATOM 697 C C . GLY A 1 84 ? 15.436 3.691 -3.804 1.00 77.50 84 GLY A C 1
ATOM 698 O O . GLY A 1 84 ? 16.127 3.127 -4.643 1.00 77.50 84 GLY A O 1
ATOM 699 N N . ILE A 1 85 ? 14.868 4.879 -4.031 1.00 78.75 85 ILE A N 1
ATOM 700 C CA . ILE A 1 85 ? 15.006 5.603 -5.304 1.00 78.75 85 ILE A CA 1
ATOM 701 C C . ILE A 1 85 ? 16.475 5.944 -5.573 1.00 78.75 85 ILE A C 1
ATOM 703 O O . ILE A 1 85 ? 16.945 5.721 -6.683 1.00 78.75 85 ILE A O 1
ATOM 707 N N . PHE A 1 86 ? 17.204 6.410 -4.555 1.00 79.00 86 PHE A N 1
ATOM 708 C CA . PHE A 1 86 ? 18.624 6.744 -4.671 1.00 79.00 86 PHE A CA 1
ATOM 709 C C . PHE A 1 86 ? 19.492 5.521 -5.016 1.00 79.00 86 PHE A C 1
ATOM 711 O O . PHE A 1 86 ? 20.330 5.583 -5.916 1.00 79.00 86 PHE A O 1
ATOM 718 N N . ALA A 1 87 ? 19.250 4.383 -4.355 1.00 81.19 87 ALA A N 1
ATOM 719 C CA . ALA A 1 87 ? 19.937 3.128 -4.655 1.00 81.19 87 ALA A CA 1
ATOM 720 C C . ALA A 1 87 ? 19.616 2.622 -6.073 1.00 81.19 87 ALA A C 1
ATOM 722 O O . ALA A 1 87 ? 20.510 2.164 -6.782 1.00 81.19 87 ALA A O 1
ATOM 723 N N . PHE A 1 88 ? 18.361 2.756 -6.515 1.00 79.50 88 PHE A N 1
ATOM 724 C CA . PHE A 1 88 ? 17.954 2.398 -7.874 1.00 79.50 88 PHE A CA 1
ATOM 725 C C . PHE A 1 88 ? 18.608 3.291 -8.934 1.00 79.50 88 PHE A C 1
ATOM 727 O O . PHE A 1 88 ? 19.097 2.768 -9.933 1.00 79.50 88 PHE A O 1
ATOM 734 N N . SER A 1 89 ? 18.676 4.612 -8.726 1.00 78.38 89 SER A N 1
ATOM 735 C CA . SER A 1 89 ? 19.349 5.518 -9.666 1.00 78.38 89 SER A CA 1
ATOM 736 C C . SER A 1 89 ? 20.852 5.255 -9.753 1.00 78.38 89 SER A C 1
ATOM 738 O O . SER A 1 89 ? 21.394 5.222 -10.853 1.00 78.38 89 SER A O 1
ATOM 740 N N . ALA A 1 90 ? 21.520 5.003 -8.621 1.00 81.81 90 ALA A N 1
ATOM 741 C CA . ALA A 1 90 ? 22.944 4.671 -8.605 1.00 81.81 90 ALA A CA 1
ATOM 742 C C . ALA A 1 90 ? 23.222 3.331 -9.307 1.00 81.81 90 ALA A C 1
ATOM 744 O O . ALA A 1 90 ? 24.137 3.237 -10.121 1.00 81.81 90 ALA A O 1
ATOM 745 N N . GLY A 1 91 ? 22.388 2.314 -9.056 1.00 80.50 91 GLY A N 1
ATOM 746 C CA . GLY A 1 91 ? 22.490 1.019 -9.729 1.00 80.50 91 GLY A CA 1
ATOM 747 C C . GLY A 1 91 ? 22.315 1.122 -11.246 1.00 80.50 91 GLY A C 1
ATOM 748 O O . GLY A 1 91 ? 23.044 0.472 -11.987 1.00 80.50 91 GLY A O 1
ATOM 749 N N . ILE A 1 92 ? 21.404 1.980 -11.715 1.00 78.50 92 ILE A N 1
ATOM 750 C CA . ILE A 1 92 ? 21.203 2.243 -13.146 1.00 78.50 92 ILE A CA 1
ATOM 751 C C . ILE A 1 92 ? 22.446 2.875 -13.788 1.00 78.50 92 ILE A C 1
ATOM 753 O O . ILE A 1 92 ? 22.833 2.457 -14.877 1.00 78.50 92 ILE A O 1
ATOM 757 N N . ILE A 1 93 ? 23.075 3.849 -13.123 1.00 80.81 93 ILE A N 1
ATOM 758 C CA . ILE A 1 93 ? 24.276 4.534 -13.630 1.00 80.81 93 ILE A CA 1
ATOM 759 C C . ILE A 1 93 ? 25.444 3.544 -13.760 1.00 80.81 93 ILE A C 1
ATOM 761 O O . ILE A 1 93 ? 26.040 3.441 -14.828 1.00 80.81 93 ILE A O 1
ATOM 765 N N . VAL A 1 94 ? 25.698 2.737 -12.724 1.00 80.50 94 VAL A N 1
ATOM 766 C CA . VAL A 1 94 ? 26.762 1.713 -12.732 1.00 80.50 94 VAL A CA 1
ATOM 767 C C . VAL A 1 94 ? 26.533 0.662 -13.827 1.00 80.50 94 VAL A C 1
ATOM 769 O O . VAL A 1 94 ? 27.477 0.184 -14.455 1.00 80.50 94 VAL A O 1
ATOM 772 N N . LEU A 1 95 ? 25.276 0.291 -14.084 1.00 71.19 95 LEU A N 1
ATOM 773 C CA . LEU A 1 95 ? 24.943 -0.708 -15.097 1.00 71.19 95 LEU A CA 1
ATOM 774 C C . LEU A 1 95 ? 25.084 -0.156 -16.523 1.00 71.19 95 LEU A C 1
ATOM 776 O O . LEU A 1 95 ? 25.588 -0.863 -17.392 1.00 71.19 95 LEU A O 1
ATOM 780 N N . LEU A 1 96 ? 24.713 1.110 -16.752 1.00 70.50 96 LEU A N 1
ATOM 781 C CA . LEU A 1 96 ? 24.972 1.822 -18.009 1.00 70.50 96 LEU A CA 1
ATOM 782 C C . LEU A 1 96 ? 26.475 1.869 -18.319 1.00 70.50 96 LEU A C 1
ATOM 784 O O . LEU A 1 96 ? 26.880 1.506 -19.421 1.00 70.50 96 LEU A O 1
ATOM 788 N N . GLU A 1 97 ? 27.306 2.236 -17.342 1.00 68.06 97 GLU A N 1
ATOM 789 C CA . GLU A 1 97 ? 28.765 2.297 -17.512 1.00 68.06 97 GLU A CA 1
ATOM 790 C C . GLU A 1 97 ? 29.396 0.927 -17.820 1.00 68.06 97 GLU A C 1
ATOM 792 O O . GLU A 1 97 ? 30.337 0.844 -18.613 1.00 68.06 97 GLU A O 1
ATOM 797 N N . ASN A 1 98 ? 28.861 -0.157 -17.248 1.00 66.31 98 ASN A N 1
ATOM 798 C CA . ASN A 1 98 ? 29.341 -1.519 -17.498 1.00 66.31 98 ASN A CA 1
ATOM 799 C C . ASN A 1 98 ? 28.872 -2.094 -18.846 1.00 66.31 98 ASN A C 1
ATOM 801 O O . ASN A 1 98 ? 29.632 -2.809 -19.495 1.00 66.31 98 ASN A O 1
ATOM 805 N N . VAL A 1 99 ? 27.651 -1.779 -19.294 1.00 65.88 99 VAL A N 1
ATOM 806 C CA . VAL A 1 99 ? 27.121 -2.243 -20.592 1.00 65.88 99 VAL A CA 1
ATOM 807 C C . VAL A 1 99 ? 27.813 -1.538 -21.764 1.00 65.88 99 VAL A C 1
ATOM 809 O O . VAL A 1 99 ? 28.112 -2.177 -22.771 1.00 65.88 99 VAL A O 1
ATOM 812 N N . PHE A 1 100 ? 28.136 -0.246 -21.631 1.00 57.09 100 PHE A N 1
ATOM 813 C CA . PHE A 1 100 ? 28.835 0.522 -22.673 1.00 57.09 100 PHE A CA 1
ATOM 814 C C . PHE A 1 100 ? 30.317 0.141 -22.850 1.00 57.09 100 PHE A C 1
ATOM 816 O O . PHE A 1 100 ? 30.923 0.505 -23.855 1.00 57.09 100 PHE A O 1
ATOM 823 N N . LYS A 1 101 ? 30.906 -0.615 -21.913 1.00 55.78 101 LYS A N 1
ATOM 824 C CA . LYS A 1 101 ? 32.309 -1.066 -21.959 1.00 55.78 101 LYS A CA 1
ATOM 825 C C . LYS A 1 101 ? 32.536 -2.400 -22.679 1.00 55.78 101 LYS A C 1
ATOM 827 O O . LYS A 1 101 ? 33.644 -2.922 -22.613 1.00 55.78 101 LYS A O 1
ATOM 832 N N . ILE A 1 102 ? 31.542 -2.966 -23.365 1.00 55.28 102 ILE A N 1
ATOM 833 C CA . ILE A 1 102 ? 31.723 -4.211 -24.127 1.00 55.28 102 ILE A CA 1
ATOM 834 C C . ILE A 1 102 ? 32.299 -3.877 -25.519 1.00 55.28 102 ILE A C 1
ATOM 836 O O . ILE A 1 102 ? 31.581 -3.302 -26.339 1.00 55.28 102 ILE A O 1
ATOM 840 N N . PRO A 1 103 ? 33.552 -4.253 -25.852 1.00 51.50 103 PRO A N 1
ATOM 841 C CA . PRO A 1 103 ? 34.053 -4.158 -27.219 1.00 51.50 103 PRO A CA 1
ATOM 842 C C . PRO A 1 103 ? 33.445 -5.310 -28.028 1.00 51.50 103 PRO A C 1
ATOM 844 O O . PRO A 1 103 ? 33.951 -6.429 -28.011 1.00 51.50 103 PRO A O 1
ATOM 847 N N . CYS A 1 104 ? 32.309 -5.088 -28.690 1.00 47.72 104 CYS A N 1
ATOM 848 C CA . CYS A 1 104 ? 31.621 -6.175 -29.389 1.00 47.72 104 CYS A CA 1
ATOM 849 C C . CYS A 1 104 ? 31.990 -6.218 -30.879 1.00 47.72 104 CYS A C 1
ATOM 851 O O . CYS A 1 104 ? 31.415 -5.513 -31.703 1.00 47.72 104 CYS A O 1
ATOM 853 N N . GLY A 1 105 ? 32.957 -7.078 -31.211 1.00 53.16 105 GLY A N 1
ATOM 854 C CA . GLY A 1 105 ? 33.286 -7.512 -32.571 1.00 53.16 105 GLY A CA 1
ATOM 855 C C . GLY A 1 105 ? 32.524 -8.777 -32.978 1.00 53.16 105 GLY A C 1
ATOM 856 O O . GLY A 1 105 ? 33.146 -9.802 -33.237 1.00 53.16 105 GLY A O 1
ATOM 857 N N . ILE A 1 106 ? 31.188 -8.732 -33.019 1.00 52.97 106 ILE A N 1
ATOM 858 C CA . ILE A 1 106 ? 30.347 -9.863 -33.448 1.00 52.97 106 ILE A CA 1
ATOM 859 C C . ILE A 1 106 ? 29.388 -9.382 -34.546 1.00 52.97 106 ILE A C 1
ATOM 861 O O . ILE A 1 106 ? 28.515 -8.561 -34.286 1.00 52.97 106 ILE A O 1
ATOM 865 N N . LYS A 1 107 ? 29.551 -9.903 -35.771 1.00 52.97 107 LYS A N 1
ATOM 866 C CA . LYS A 1 107 ? 28.638 -9.688 -36.906 1.00 52.97 107 LYS A CA 1
ATOM 867 C C . LYS A 1 107 ? 27.507 -10.720 -36.841 1.00 52.97 107 LYS A C 1
ATOM 869 O O . LYS A 1 107 ? 27.662 -11.839 -37.320 1.00 52.97 107 LYS A O 1
ATOM 874 N N . ILE A 1 108 ? 26.392 -10.356 -36.220 1.00 55.81 108 ILE A N 1
ATOM 875 C CA . ILE A 1 108 ? 25.118 -11.087 -36.254 1.00 55.81 108 ILE A CA 1
ATOM 876 C C . ILE A 1 108 ? 24.096 -10.077 -36.760 1.00 55.81 108 ILE A C 1
ATOM 878 O O . ILE A 1 108 ? 24.045 -8.990 -36.193 1.00 55.81 108 ILE A O 1
ATOM 882 N N . ASP A 1 109 ? 23.338 -10.447 -37.801 1.00 58.41 109 ASP A N 1
ATOM 883 C CA . ASP A 1 109 ? 22.320 -9.651 -38.510 1.00 58.41 109 ASP A CA 1
ATOM 884 C C . ASP A 1 109 ? 21.928 -8.361 -37.760 1.00 58.41 109 ASP A C 1
ATOM 886 O O . ASP A 1 109 ? 21.129 -8.371 -36.812 1.00 58.41 109 ASP A O 1
ATOM 890 N N . ASP A 1 110 ? 22.604 -7.266 -38.138 1.00 64.81 110 ASP A N 1
ATOM 891 C CA . ASP A 1 110 ? 22.813 -6.062 -37.318 1.00 64.81 110 ASP A CA 1
ATOM 892 C C . ASP A 1 110 ? 21.505 -5.396 -36.862 1.00 64.81 110 ASP A C 1
ATOM 894 O O . ASP A 1 110 ? 21.497 -4.581 -35.938 1.00 64.81 110 ASP A O 1
ATOM 898 N N . THR A 1 111 ? 20.389 -5.730 -37.508 1.00 67.00 111 THR A N 1
ATOM 899 C CA . THR A 1 111 ? 19.062 -5.175 -37.231 1.00 67.00 111 THR A CA 1
ATOM 900 C C . THR A 1 111 ? 18.390 -5.857 -36.036 1.00 67.00 111 THR A C 1
ATOM 902 O O . THR A 1 111 ? 17.864 -5.177 -35.150 1.00 67.00 111 THR A O 1
ATOM 905 N N . TRP A 1 112 ? 18.441 -7.190 -35.952 1.00 63.09 112 TRP A N 1
ATOM 906 C CA . TRP A 1 112 ? 17.776 -7.953 -34.888 1.00 63.09 112 TRP A CA 1
ATOM 907 C C . TRP A 1 112 ? 18.493 -7.814 -33.548 1.00 63.09 112 TRP A C 1
ATOM 909 O O . TRP A 1 112 ? 17.843 -7.665 -32.511 1.00 63.09 112 TRP A O 1
ATOM 919 N N . VAL A 1 113 ? 19.828 -7.784 -33.557 1.00 68.44 113 VAL A N 1
ATOM 920 C CA . VAL A 1 113 ? 20.630 -7.608 -32.336 1.00 68.44 113 VAL A CA 1
ATOM 921 C C . VAL A 1 113 ? 20.380 -6.236 -31.710 1.00 68.44 113 VAL A C 1
ATOM 923 O O . VAL A 1 113 ? 20.121 -6.153 -30.508 1.00 68.44 113 VAL A O 1
ATOM 926 N N . LYS A 1 114 ? 20.346 -5.172 -32.525 1.00 69.12 114 LYS A N 1
ATOM 927 C CA . LYS A 1 114 ? 20.032 -3.810 -32.061 1.00 69.12 114 LYS A CA 1
ATOM 928 C C . LYS A 1 114 ? 18.611 -3.707 -31.508 1.00 69.12 114 LYS A C 1
ATOM 930 O O . LYS A 1 114 ? 18.414 -3.121 -30.445 1.00 69.12 114 LYS A O 1
ATOM 935 N N . CYS A 1 115 ? 17.628 -4.319 -32.175 1.00 66.38 115 CYS A N 1
ATOM 936 C CA . CYS A 1 115 ? 16.249 -4.352 -31.676 1.00 66.38 115 CYS A CA 1
ATOM 937 C C . CYS A 1 115 ? 16.148 -5.090 -30.335 1.00 66.38 115 CYS A C 1
ATOM 939 O O . CYS A 1 115 ? 15.502 -4.604 -29.407 1.00 66.38 115 CYS A O 1
ATOM 941 N N . THR A 1 116 ? 16.828 -6.229 -30.202 1.00 70.75 116 THR A N 1
ATOM 942 C CA . THR A 1 116 ? 16.806 -7.042 -28.977 1.00 70.75 116 THR A CA 1
ATOM 943 C C . THR A 1 116 ? 17.469 -6.313 -27.808 1.00 70.75 116 THR A C 1
ATOM 945 O O . THR A 1 116 ? 16.941 -6.322 -26.697 1.00 70.75 116 THR A O 1
ATOM 948 N N . GLN A 1 117 ? 18.578 -5.609 -28.057 1.00 71.81 117 GLN A N 1
ATOM 949 C CA . GLN A 1 117 ? 19.224 -4.754 -27.060 1.00 71.81 117 GLN A CA 1
ATOM 950 C C . GLN A 1 117 ? 18.313 -3.604 -26.621 1.00 71.81 117 GLN A C 1
ATOM 952 O O . GLN A 1 117 ? 18.148 -3.390 -25.424 1.00 71.81 117 GLN A O 1
ATOM 957 N N . TYR A 1 118 ?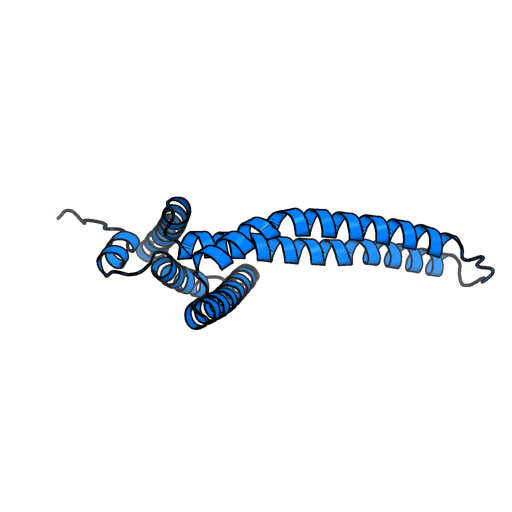 17.662 -2.914 -27.561 1.00 7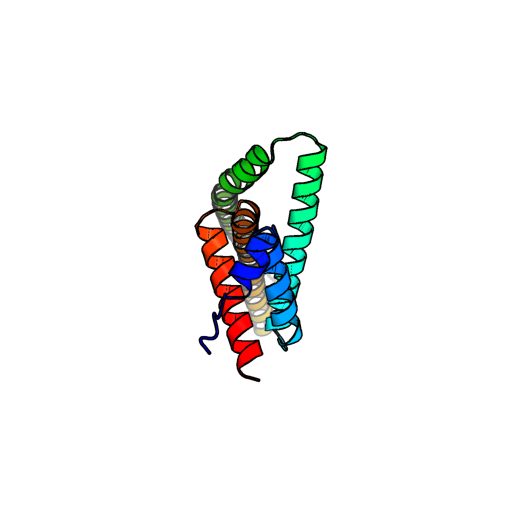6.00 118 TYR A N 1
ATOM 958 C CA . TYR A 1 118 ? 16.777 -1.791 -27.247 1.00 76.00 118 TYR A CA 1
ATOM 959 C C . TYR A 1 118 ? 15.555 -2.226 -26.424 1.00 76.00 118 TYR A C 1
ATOM 961 O O . TYR A 1 118 ? 15.222 -1.609 -25.411 1.00 76.00 118 TYR A O 1
ATOM 969 N N . ILE A 1 119 ? 14.927 -3.342 -26.808 1.00 75.94 119 ILE A N 1
ATOM 970 C CA . ILE A 1 119 ? 13.809 -3.943 -26.068 1.00 75.94 119 ILE A CA 1
ATOM 971 C C . ILE A 1 119 ? 14.264 -4.381 -24.669 1.00 75.94 119 ILE A C 1
ATOM 973 O O . ILE A 1 119 ? 13.565 -4.121 -23.689 1.00 75.94 119 ILE A O 1
ATOM 977 N N . GLY A 1 120 ? 15.445 -4.998 -24.559 1.00 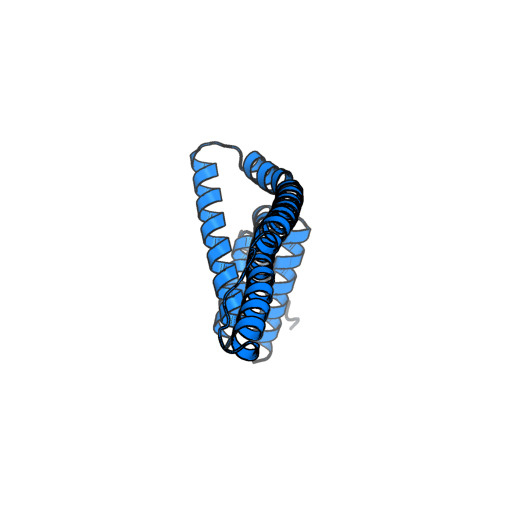76.38 120 GLY A N 1
ATOM 978 C CA . GLY A 1 120 ? 16.035 -5.408 -23.285 1.00 76.38 120 GLY A CA 1
ATOM 979 C C . GLY A 1 120 ? 16.302 -4.226 -22.353 1.00 76.38 120 GLY A C 1
ATOM 980 O O . GLY A 1 120 ? 15.935 -4.277 -21.179 1.00 76.38 120 GLY A O 1
ATOM 981 N N . SER A 1 121 ? 16.858 -3.131 -22.876 1.00 75.38 121 SER A N 1
ATOM 982 C CA . SER A 1 121 ? 17.070 -1.895 -22.120 1.00 75.38 121 SER A CA 1
ATOM 983 C C . SER A 1 121 ? 15.749 -1.298 -21.639 1.00 75.38 121 SER A C 1
ATOM 985 O O . SER A 1 121 ? 15.616 -0.987 -20.459 1.00 75.38 121 SER A O 1
ATOM 987 N N . ILE A 1 122 ? 14.737 -1.200 -22.508 1.00 81.56 122 ILE A N 1
ATOM 988 C CA . ILE A 1 122 ? 13.407 -0.701 -22.126 1.00 81.56 122 ILE A CA 1
ATOM 989 C C . ILE A 1 122 ? 12.799 -1.560 -21.014 1.00 81.56 122 ILE A C 1
ATOM 991 O O . ILE A 1 122 ? 12.325 -1.027 -20.009 1.00 81.56 122 ILE A O 1
ATOM 995 N N . LEU A 1 123 ? 12.834 -2.886 -21.161 1.00 80.75 123 LEU A N 1
ATOM 996 C CA . LEU A 1 123 ? 12.289 -3.806 -20.166 1.00 80.75 123 LEU A CA 1
ATOM 997 C C . LEU A 1 123 ? 13.013 -3.671 -18.821 1.00 80.75 123 LEU A C 1
ATOM 999 O O . LEU A 1 123 ? 12.365 -3.668 -17.772 1.00 80.75 123 LEU A O 1
ATOM 1003 N N . PHE A 1 124 ? 14.336 -3.498 -18.856 1.00 80.06 124 PHE A N 1
ATOM 1004 C CA . PHE A 1 124 ? 15.167 -3.293 -17.675 1.00 80.06 124 PHE A CA 1
ATOM 1005 C C . PHE A 1 124 ? 14.787 -2.024 -16.899 1.00 80.06 124 PHE A C 1
ATOM 1007 O O . PHE A 1 124 ? 14.825 -2.039 -15.672 1.00 80.06 124 PHE A O 1
ATOM 1014 N N . TYR A 1 125 ? 14.352 -0.955 -17.577 1.00 78.56 125 TYR A N 1
ATOM 1015 C CA . TYR A 1 125 ? 13.848 0.256 -16.918 1.00 78.56 125 TYR A CA 1
ATOM 1016 C C . TYR A 1 125 ? 12.396 0.129 -16.446 1.00 78.56 125 TYR A C 1
ATOM 1018 O O . TYR A 1 125 ? 12.057 0.602 -15.362 1.00 78.56 125 TYR A O 1
ATOM 1026 N N . ILE A 1 126 ? 11.526 -0.518 -17.224 1.00 85.00 126 ILE A N 1
ATOM 1027 C CA . ILE A 1 126 ? 10.100 -0.645 -16.888 1.00 85.00 126 ILE A CA 1
ATOM 1028 C C . ILE A 1 126 ? 9.890 -1.561 -15.673 1.00 85.00 126 ILE A C 1
ATOM 1030 O O . ILE A 1 126 ? 9.080 -1.249 -14.797 1.00 85.00 126 ILE A O 1
ATOM 1034 N N . LEU A 1 127 ? 10.626 -2.671 -15.579 1.00 83.38 127 LEU A N 1
ATOM 1035 C CA . LEU A 1 127 ? 10.479 -3.656 -14.503 1.00 83.38 127 LEU A CA 1
ATOM 1036 C C . LEU A 1 127 ? 10.623 -3.061 -13.079 1.00 83.38 127 LEU A C 1
ATOM 1038 O O . LEU A 1 127 ? 9.710 -3.250 -12.266 1.00 83.38 127 LEU A O 1
ATOM 1042 N N . PRO A 1 128 ? 11.691 -2.310 -12.739 1.00 81.75 128 PRO A N 1
ATOM 1043 C CA . PRO A 1 128 ? 11.830 -1.699 -11.420 1.00 81.75 128 PRO A CA 1
ATOM 1044 C C . PRO A 1 128 ? 10.792 -0.603 -11.168 1.00 81.75 128 PRO A C 1
ATOM 1046 O O . PRO A 1 128 ? 10.325 -0.463 -10.039 1.00 81.75 128 PRO A O 1
ATOM 1049 N N . ILE A 1 129 ? 10.361 0.130 -12.202 1.00 84.06 129 ILE A N 1
ATOM 1050 C CA . ILE A 1 129 ? 9.293 1.134 -12.079 1.00 84.06 129 ILE A CA 1
ATOM 1051 C C . ILE A 1 129 ? 7.977 0.463 -11.665 1.00 84.06 129 ILE A C 1
ATOM 1053 O O . ILE A 1 129 ? 7.312 0.931 -10.739 1.00 84.06 129 ILE A O 1
ATOM 1057 N N . ILE A 1 130 ? 7.619 -0.668 -12.284 1.00 86.94 130 ILE A N 1
ATOM 1058 C CA . ILE A 1 130 ? 6.427 -1.442 -11.907 1.00 86.94 130 ILE A CA 1
ATOM 1059 C C . ILE A 1 130 ? 6.525 -1.902 -10.446 1.00 86.94 130 ILE A C 1
ATOM 1061 O O . ILE A 1 130 ? 5.572 -1.732 -9.680 1.00 86.94 130 ILE A O 1
ATOM 1065 N N . ILE A 1 131 ? 7.680 -2.432 -10.028 1.00 84.81 131 ILE A N 1
ATOM 1066 C CA . ILE A 1 131 ? 7.911 -2.857 -8.639 1.00 84.81 131 ILE A CA 1
ATOM 1067 C C . ILE A 1 131 ? 7.745 -1.673 -7.672 1.00 84.81 131 ILE A C 1
ATOM 1069 O O . ILE A 1 131 ? 7.071 -1.802 -6.646 1.00 84.81 131 ILE A O 1
ATOM 1073 N N . LEU A 1 132 ? 8.284 -0.499 -8.009 1.00 83.19 132 LEU A N 1
ATOM 1074 C CA . LEU A 1 132 ? 8.133 0.718 -7.209 1.00 83.19 132 LEU A CA 1
ATOM 1075 C C . LEU A 1 132 ? 6.666 1.149 -7.080 1.00 83.19 132 LEU A C 1
ATOM 1077 O O . LEU A 1 132 ? 6.224 1.470 -5.974 1.00 83.19 132 LEU A O 1
ATOM 1081 N N . ILE A 1 133 ? 5.886 1.101 -8.165 1.00 85.50 133 ILE A N 1
ATOM 1082 C CA . ILE A 1 133 ? 4.446 1.408 -8.142 1.00 85.50 133 ILE A CA 1
ATOM 1083 C C . ILE A 1 133 ? 3.701 0.449 -7.203 1.00 85.50 133 ILE A C 1
ATOM 1085 O O . ILE A 1 133 ? 2.886 0.892 -6.388 1.00 85.50 133 ILE A O 1
ATOM 1089 N N . VAL A 1 134 ? 4.006 -0.852 -7.255 1.00 85.38 134 VAL A N 1
ATOM 1090 C CA . VAL A 1 134 ? 3.401 -1.856 -6.363 1.00 85.38 134 VAL A CA 1
ATOM 1091 C C . VAL A 1 134 ? 3.752 -1.578 -4.895 1.00 85.38 134 VAL A C 1
ATOM 1093 O O . VAL A 1 134 ? 2.877 -1.632 -4.025 1.00 85.38 134 VAL A O 1
ATOM 1096 N N . LEU A 1 135 ? 5.000 -1.205 -4.593 1.00 83.56 135 LEU A N 1
ATOM 1097 C CA . LEU A 1 135 ? 5.420 -0.839 -3.234 1.00 83.56 135 LEU A CA 1
ATOM 1098 C C . LEU A 1 135 ? 4.720 0.433 -2.726 1.00 83.56 135 LEU A C 1
ATOM 1100 O O . LEU A 1 135 ? 4.270 0.478 -1.574 1.00 83.56 135 LEU A O 1
ATOM 1104 N N . LEU A 1 136 ? 4.584 1.455 -3.577 1.00 84.69 136 LEU A N 1
ATOM 1105 C CA . LEU A 1 136 ? 3.834 2.679 -3.274 1.00 84.69 136 LEU A CA 1
ATOM 1106 C C . LEU A 1 136 ? 2.362 2.369 -2.984 1.00 84.69 136 LEU A C 1
ATOM 1108 O O . LEU A 1 136 ? 1.819 2.838 -1.977 1.00 84.69 136 LEU A O 1
ATOM 1112 N N . TYR A 1 137 ? 1.738 1.520 -3.804 1.00 86.50 137 TYR A N 1
ATOM 1113 C CA . TYR A 1 137 ? 0.367 1.059 -3.606 1.00 86.50 137 TYR A CA 1
ATOM 1114 C C . TYR A 1 137 ? 0.179 0.398 -2.230 1.00 86.50 137 TYR A C 1
ATOM 1116 O O . TYR A 1 137 ? -0.727 0.777 -1.476 1.00 86.50 137 TYR A O 1
ATOM 1124 N N . ILE A 1 138 ? 1.077 -0.521 -1.849 1.00 85.19 138 ILE A N 1
ATOM 1125 C CA . ILE A 1 138 ? 1.042 -1.185 -0.536 1.00 85.19 138 ILE A CA 1
ATOM 1126 C C . ILE A 1 138 ? 1.129 -0.150 0.591 1.00 85.19 138 ILE A C 1
ATOM 1128 O O . ILE A 1 138 ? 0.317 -0.184 1.517 1.00 85.19 138 ILE A O 1
ATOM 1132 N N . ARG A 1 139 ? 2.050 0.821 0.514 1.00 82.00 139 ARG A N 1
ATOM 1133 C CA . ARG A 1 139 ? 2.204 1.849 1.562 1.00 82.00 139 ARG A CA 1
ATOM 1134 C C . ARG A 1 139 ? 0.978 2.734 1.719 1.00 82.00 139 ARG A C 1
ATOM 1136 O O . ARG A 1 139 ? 0.565 3.012 2.849 1.00 82.00 139 ARG A O 1
ATOM 1143 N N . VAL A 1 140 ? 0.368 3.161 0.615 1.00 83.75 140 VAL A N 1
ATOM 1144 C CA . VAL A 1 140 ? -0.867 3.956 0.650 1.00 83.75 140 VAL A CA 1
ATOM 1145 C C . VAL A 1 140 ? -1.986 3.179 1.352 1.00 83.75 140 VAL A C 1
ATOM 1147 O O . VAL A 1 140 ? -2.649 3.726 2.242 1.00 83.75 140 VAL A O 1
ATOM 1150 N N . LYS A 1 141 ? -2.166 1.892 1.023 1.00 85.69 141 LYS A N 1
ATOM 1151 C CA . LYS A 1 141 ? -3.175 1.032 1.668 1.00 85.69 141 LYS A CA 1
ATOM 1152 C C . LYS A 1 141 ? -2.853 0.765 3.145 1.00 85.69 141 LYS A C 1
ATOM 1154 O O . LYS A 1 141 ? -3.755 0.843 3.977 1.00 85.69 141 LYS A O 1
ATOM 1159 N N . VAL A 1 142 ? -1.586 0.563 3.510 1.00 83.75 142 VAL A N 1
ATOM 1160 C CA . VAL A 1 142 ? -1.138 0.417 4.910 1.00 83.75 142 VAL A CA 1
ATOM 1161 C C . VAL A 1 142 ? -1.443 1.673 5.734 1.00 83.75 142 VAL A C 1
ATOM 1163 O O . VAL A 1 142 ? -2.028 1.591 6.815 1.00 83.75 142 VAL A O 1
ATOM 1166 N N . LYS A 1 143 ? -1.145 2.867 5.206 1.00 81.69 143 LYS A N 1
ATOM 1167 C CA . LYS A 1 143 ? -1.473 4.143 5.867 1.00 81.69 143 LYS A CA 1
ATOM 1168 C C . LYS A 1 143 ? -2.982 4.315 6.053 1.00 81.69 143 LYS A C 1
ATOM 1170 O O . LYS A 1 143 ? -3.426 4.843 7.075 1.00 81.69 143 LYS A O 1
ATOM 1175 N N . LYS A 1 144 ? -3.779 3.876 5.073 1.00 84.69 144 LYS A N 1
ATOM 1176 C CA . LYS A 1 144 ? -5.244 3.856 5.163 1.00 84.69 144 LYS A CA 1
ATOM 1177 C C . LYS A 1 144 ? -5.723 2.916 6.277 1.00 84.69 144 LYS A C 1
ATOM 1179 O O . LYS A 1 144 ? -6.556 3.340 7.075 1.00 84.69 144 LYS A O 1
ATOM 1184 N N . TYR A 1 145 ? -5.164 1.709 6.378 1.00 85.06 145 TYR A N 1
ATOM 1185 C CA . TYR A 1 145 ? -5.476 0.742 7.437 1.00 85.06 145 TYR A CA 1
ATOM 1186 C C . TYR A 1 145 ? -5.208 1.307 8.836 1.00 85.06 145 TYR A C 1
ATOM 1188 O O . TYR A 1 145 ? -6.098 1.324 9.682 1.00 85.06 145 TYR A O 1
ATOM 1196 N N . ILE A 1 146 ? -4.009 1.849 9.057 1.00 80.69 146 ILE A N 1
ATOM 1197 C CA . ILE A 1 146 ? -3.602 2.427 10.346 1.00 80.69 146 ILE A CA 1
ATOM 1198 C C . ILE A 1 146 ? -4.578 3.531 10.787 1.00 80.69 146 ILE A C 1
ATOM 1200 O O . ILE A 1 146 ? -5.034 3.552 11.929 1.00 80.69 146 ILE A O 1
ATOM 1204 N N . ARG A 1 147 ? -4.982 4.413 9.859 1.00 82.06 147 ARG A N 1
ATOM 1205 C CA . ARG A 1 147 ? -5.964 5.479 10.131 1.00 82.06 147 ARG A CA 1
ATOM 1206 C C . ARG A 1 147 ? -7.341 4.942 10.535 1.00 82.06 147 ARG A C 1
ATOM 1208 O O . A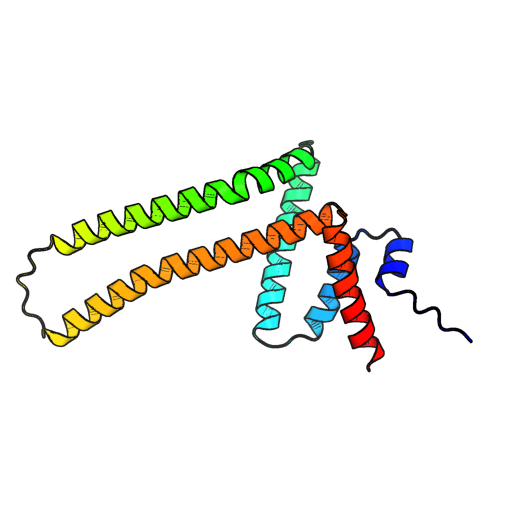RG A 1 147 ? -7.996 5.583 11.354 1.00 82.06 147 ARG A O 1
ATOM 1215 N N . LEU A 1 148 ? -7.781 3.826 9.951 1.00 83.75 148 LEU A N 1
ATOM 1216 C CA . LEU A 1 148 ? -9.053 3.168 10.278 1.00 83.75 148 LEU A CA 1
ATOM 1217 C C . LEU A 1 148 ? -8.986 2.442 11.629 1.00 83.75 148 LEU A C 1
ATOM 1219 O O . LEU A 1 148 ? -9.919 2.546 12.417 1.00 83.75 148 LEU A O 1
ATOM 1223 N N . ASN A 1 149 ? -7.871 1.766 11.912 1.00 81.62 149 ASN A N 1
ATOM 1224 C CA . ASN A 1 149 ? -7.640 1.030 13.157 1.00 81.62 149 ASN A CA 1
ATOM 1225 C C . ASN A 1 149 ? -7.535 1.954 14.385 1.00 81.62 149 ASN A C 1
ATOM 1227 O O . ASN A 1 149 ? -7.962 1.598 15.476 1.00 81.62 149 ASN A O 1
ATOM 1231 N N . GLU A 1 150 ? -6.987 3.159 14.218 1.00 77.19 150 GLU A N 1
ATOM 1232 C CA . GLU A 1 150 ? -6.833 4.135 15.308 1.00 77.19 150 GLU A CA 1
ATOM 1233 C C . GLU A 1 150 ? -8.094 4.939 15.629 1.00 77.19 150 GLU A C 1
ATOM 1235 O O . GLU A 1 150 ? -8.086 5.717 16.580 1.00 77.19 150 GLU A O 1
ATOM 1240 N N . GLY A 1 151 ? -9.147 4.843 14.811 1.00 68.25 151 GLY A N 1
ATOM 1241 C CA . GLY A 1 151 ? -10.356 5.650 15.000 1.00 68.25 151 GLY A CA 1
ATOM 1242 C C . GLY A 1 151 ? -10.117 7.168 14.928 1.00 68.25 151 GLY A C 1
ATOM 1243 O O . GLY A 1 151 ? -10.892 7.955 15.476 1.00 68.25 151 GLY A O 1
ATOM 1244 N N . LYS A 1 152 ? -9.043 7.626 14.265 1.00 72.75 152 LYS A N 1
ATOM 1245 C CA . LYS A 1 152 ? -8.772 9.063 14.068 1.00 72.75 152 LYS A CA 1
ATOM 1246 C C . LYS A 1 152 ? -9.851 9.712 13.201 1.00 72.75 152 LYS A C 1
ATOM 1248 O O . LYS A 1 152 ? -10.499 9.050 12.391 1.00 72.75 152 LYS A O 1
ATOM 1253 N N . THR A 1 153 ? -9.989 11.035 13.279 1.00 75.00 153 THR A N 1
ATOM 1254 C CA . THR A 1 153 ? -10.957 11.838 12.500 1.00 75.00 153 THR A CA 1
ATOM 1255 C C . THR A 1 153 ? -10.924 11.528 10.999 1.00 75.00 153 THR A C 1
ATOM 1257 O O . THR A 1 153 ? -11.972 11.429 10.363 1.00 75.00 153 THR A O 1
ATOM 1260 N N . ALA A 1 154 ? -9.735 11.294 10.434 1.00 75.25 154 ALA A N 1
ATOM 1261 C CA . ALA A 1 154 ? -9.580 10.879 9.040 1.00 75.25 154 ALA A CA 1
ATOM 1262 C C . ALA A 1 154 ? -10.136 9.466 8.761 1.00 75.25 154 ALA A C 1
ATOM 1264 O O . ALA A 1 154 ? -10.810 9.272 7.754 1.00 75.25 154 ALA A O 1
ATOM 1265 N N . GLY A 1 155 ? -9.897 8.495 9.650 1.00 78.25 155 GLY A N 1
ATOM 1266 C CA . GLY A 1 155 ? -10.444 7.136 9.543 1.00 78.25 155 GLY A CA 1
ATOM 1267 C C . GLY A 1 155 ? -11.969 7.120 9.639 1.00 78.25 155 GLY A C 1
ATOM 1268 O O . GLY A 1 155 ? -12.630 6.533 8.784 1.00 78.25 155 GLY A O 1
ATOM 1269 N N . LYS A 1 156 ? -12.531 7.878 10.592 1.00 82.56 156 LYS A N 1
ATOM 1270 C CA . LYS A 1 156 ? -13.984 8.073 10.748 1.00 82.56 156 LYS A CA 1
ATOM 1271 C C . LYS A 1 156 ? -14.634 8.611 9.471 1.00 82.56 156 LYS A C 1
ATOM 1273 O O . LYS A 1 156 ? -15.654 8.091 9.026 1.00 82.56 156 LYS A O 1
ATOM 1278 N N . ARG A 1 157 ? -14.025 9.621 8.832 1.00 83.56 157 ARG A N 1
ATOM 1279 C CA . ARG A 1 157 ? -14.512 10.170 7.550 1.00 83.56 157 ARG A CA 1
ATOM 1280 C C . ARG A 1 157 ? -14.500 9.122 6.431 1.00 83.56 157 ARG A C 1
ATOM 1282 O O . ARG A 1 157 ? -15.466 9.040 5.676 1.00 83.56 157 ARG A O 1
ATOM 1289 N N . ILE A 1 158 ? -13.445 8.307 6.339 1.00 84.06 158 ILE A N 1
ATOM 1290 C CA . ILE A 1 158 ? -13.324 7.242 5.326 1.00 84.06 158 ILE A CA 1
ATOM 1291 C C . ILE A 1 158 ? -14.401 6.169 5.531 1.00 84.06 158 ILE A C 1
ATOM 1293 O O 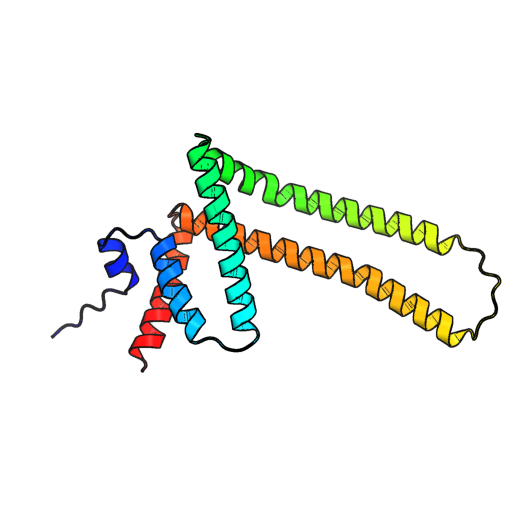. ILE A 1 158 ? -15.098 5.816 4.579 1.00 84.06 158 ILE A O 1
ATOM 1297 N N . ALA A 1 159 ? -14.567 5.685 6.765 1.00 83.44 159 ALA A N 1
ATOM 1298 C CA . ALA A 1 159 ? -15.577 4.685 7.104 1.00 83.44 159 ALA A CA 1
ATOM 1299 C C . ALA A 1 159 ? -17.002 5.203 6.834 1.00 83.44 159 ALA A C 1
ATOM 1301 O O . ALA A 1 159 ? -17.802 4.508 6.206 1.00 83.44 159 ALA A O 1
ATOM 1302 N N . LYS A 1 160 ? -17.294 6.460 7.198 1.00 84.38 160 LYS A N 1
ATOM 1303 C CA . LYS A 1 160 ? -18.587 7.103 6.921 1.00 84.38 160 LYS A CA 1
ATOM 1304 C C . LYS A 1 160 ? -18.868 7.222 5.419 1.00 84.38 160 LYS A C 1
ATOM 1306 O O . LYS A 1 160 ? -19.969 6.896 4.990 1.00 84.38 160 LYS A O 1
ATOM 1311 N N . LYS A 1 161 ? -17.880 7.628 4.607 1.00 84.00 161 LYS A N 1
ATOM 1312 C CA . LYS A 1 161 ? -18.035 7.758 3.143 1.00 84.00 161 LYS A CA 1
ATOM 1313 C C . LYS A 1 161 ? -18.367 6.418 2.478 1.00 84.00 161 LYS A C 1
ATOM 1315 O O . LYS A 1 161 ? -19.197 6.366 1.576 1.00 84.00 161 LYS A O 1
ATOM 1320 N N . ILE A 1 162 ? -17.738 5.335 2.930 1.00 82.94 162 ILE A N 1
ATOM 1321 C CA . ILE A 1 162 ? -17.963 3.993 2.374 1.00 82.94 162 ILE A CA 1
ATOM 1322 C C . ILE A 1 162 ? -19.296 3.411 2.834 1.00 82.94 162 ILE A C 1
ATOM 1324 O O . ILE A 1 162 ? -19.993 2.812 2.020 1.00 82.94 162 ILE A O 1
ATOM 1328 N N . SER A 1 163 ? -19.684 3.636 4.091 1.00 81.81 163 SER A N 1
ATOM 1329 C CA . SER A 1 163 ? -21.013 3.249 4.570 1.00 81.81 163 SER A CA 1
ATOM 1330 C C . SER A 1 163 ? -22.132 4.017 3.867 1.00 81.81 163 SER A C 1
ATOM 1332 O O . SER A 1 163 ? -23.148 3.419 3.554 1.00 81.81 163 SER A O 1
ATOM 1334 N N . TYR A 1 164 ? -21.952 5.311 3.591 1.00 80.88 164 TYR A N 1
ATOM 1335 C CA . TYR A 1 164 ? -22.933 6.106 2.845 1.00 80.88 164 TYR A CA 1
ATOM 1336 C C . TYR A 1 164 ? -23.123 5.581 1.416 1.00 80.88 164 TYR A C 1
ATOM 1338 O O . TYR A 1 164 ? -24.244 5.397 0.957 1.00 80.88 164 TYR A O 1
ATOM 1346 N N . TYR A 1 165 ? -22.019 5.281 0.722 1.00 74.50 165 TYR A N 1
ATOM 1347 C CA . TYR A 1 165 ? -22.087 4.667 -0.605 1.00 74.50 165 TYR A CA 1
ATOM 1348 C C . TYR A 1 165 ? -22.788 3.300 -0.564 1.00 74.50 165 TYR A C 1
ATOM 1350 O O . TYR A 1 165 ? -23.550 2.974 -1.467 1.00 74.50 165 TYR A O 1
ATOM 1358 N N . TYR A 1 166 ? -22.556 2.512 0.490 1.00 74.25 166 TYR A N 1
ATOM 1359 C CA . TYR A 1 166 ? -23.265 1.254 0.720 1.00 74.25 166 TYR A CA 1
ATOM 1360 C C . TYR A 1 166 ? -24.777 1.461 0.890 1.00 74.25 166 TYR A C 1
ATOM 1362 O O . TYR A 1 166 ? -25.536 0.786 0.199 1.00 74.25 166 TYR A O 1
ATOM 1370 N N . ASP A 1 167 ? -25.198 2.401 1.744 1.00 75.62 167 ASP A N 1
ATOM 1371 C CA . ASP A 1 167 ? -26.617 2.687 2.001 1.00 75.62 167 ASP A CA 1
ATOM 1372 C C . ASP A 1 167 ? -27.337 3.068 0.699 1.00 75.62 167 ASP A C 1
ATOM 1374 O O . ASP A 1 167 ? -28.347 2.465 0.353 1.00 75.62 167 ASP A O 1
ATOM 1378 N N . ASN A 1 168 ? -26.751 3.961 -0.105 1.00 74.19 168 ASN A N 1
ATOM 1379 C CA . ASN A 1 168 ? -27.320 4.354 -1.399 1.00 74.19 168 ASN A CA 1
ATOM 1380 C C . ASN A 1 168 ? -27.427 3.196 -2.399 1.00 74.19 168 ASN A C 1
ATOM 1382 O O . ASN A 1 168 ? -28.452 3.024 -3.049 1.00 74.19 168 ASN A O 1
ATOM 1386 N N . VAL A 1 169 ? -26.381 2.376 -2.527 1.00 68.88 169 VAL A N 1
ATOM 1387 C CA . VAL A 1 169 ? -26.368 1.247 -3.477 1.00 68.88 169 VAL A CA 1
ATOM 1388 C C . VAL A 1 169 ? -27.309 0.113 -3.051 1.00 68.88 169 VAL A C 1
ATOM 1390 O O . VAL A 1 169 ? -27.641 -0.752 -3.865 1.00 68.88 169 VAL A O 1
ATOM 1393 N N . ASN A 1 170 ? -27.698 0.053 -1.776 1.00 68.00 170 ASN A N 1
ATOM 1394 C CA . ASN A 1 170 ? -28.626 -0.957 -1.277 1.00 68.00 170 ASN A CA 1
ATOM 1395 C C . ASN A 1 170 ? -30.076 -0.464 -1.204 1.00 68.00 170 ASN A C 1
ATOM 1397 O O . ASN A 1 170 ? -30.964 -1.285 -1.373 1.00 68.00 170 ASN A O 1
ATOM 1401 N N . ASN A 1 171 ? -30.295 0.838 -1.000 1.00 68.19 171 ASN A N 1
ATOM 1402 C CA . ASN A 1 171 ? -31.621 1.466 -0.977 1.00 68.19 171 ASN A CA 1
ATOM 1403 C C . ASN A 1 171 ? -32.131 1.872 -2.373 1.00 68.19 171 ASN A C 1
ATOM 1405 O O . ASN A 1 171 ? -33.307 2.175 -2.518 1.00 68.19 171 ASN A O 1
ATOM 1409 N N . GLY A 1 172 ? -31.255 1.925 -3.385 1.00 61.62 172 GLY A N 1
ATOM 1410 C CA . GLY A 1 172 ? -31.612 2.177 -4.790 1.00 61.62 172 GLY A CA 1
ATOM 1411 C C . GLY A 1 172 ? -31.942 0.917 -5.604 1.00 61.62 172 GLY A C 1
ATOM 1412 O O . GLY A 1 172 ? -31.923 0.973 -6.830 1.00 61.62 172 GLY A O 1
ATOM 1413 N N . LYS A 1 173 ? -32.158 -0.219 -4.932 1.00 48.97 173 LYS A N 1
ATOM 1414 C CA . LYS A 1 173 ? -32.739 -1.450 -5.480 1.00 48.97 173 LYS A CA 1
ATOM 1415 C C . LYS A 1 173 ? -34.113 -1.646 -4.864 1.00 48.97 173 LYS A C 1
ATOM 1417 O O . LYS A 1 173 ? -34.966 -2.203 -5.578 1.00 48.97 173 LYS A O 1
#

Foldseek 3Di:
DDPPCPQPLNVVVVVVDALLRLLVVLLVVVLVPDDDPVVVLSVVLVVLLVVVVVVCVVCVVVVNPSVVVVVCLVVCLPVVLVVVVVVVVVVVVVVVVVVVPDPDPDDDPVVVVVVVVVVVVVCVVVVVVVVSVVVVSSSVSVVLSVCRRVSDPVNNVVSSVSSVVSVCVVVVD

pLDDT: mean 74.62, std 11.99, range [33.09, 88.69]